Protein AF-A0A1H4I714-F1 (afdb_monomer_lite)

Secondary structure (DSSP, 8-state):
-HHHHHHHHHHHHHHHHHHHHHHHHHHHHHHHHHHHHHHHHHHHTT--HHHHHHHHT--HHHHHHHHTSSPPPTTHHHHHHHHHTTTHHHHHTTGGG--S----S-----------------

Sequence (122 aa):
MNNERVQQQSLQALHDAAALLHAARGLVNMLEDLVDSGIRDTHRVGVSQAVIAEAVSLTPGRVSQVIGAAPALEGWSDRVALIRDWPREALEVQKSHFKGAMTYPPYKRRRVGLPQESEGPA

Foldseek 3Di:
DVVVVVVVVVVVVVVVVVVVVVVVVVVVVVVVLLLLLVLQVCVVVPDDLVVSCVVVVHDSVVSVVSNVDDHHDPPSVVVCVVVVPPPPVVVVVCVVVPPDPPPPPDDDDPDDDDDDDDDDDD

pLDDT: mean 74.12, std 16.33, range [35.38, 92.81]

Radius of gyration: 22.88 Å; chains: 1; bounding box: 47×27×91 Å

Structure (mmCIF, N/CA/C/O backbone):
data_AF-A0A1H4I714-F1
#
_entry.id   AF-A0A1H4I714-F1
#
loop_
_atom_site.group_PDB
_atom_site.id
_atom_site.type_symbol
_atom_site.label_atom_id
_atom_site.label_alt_id
_atom_site.label_comp_id
_atom_site.label_asym_id
_atom_site.label_entity_id
_atom_site.label_seq_id
_atom_site.pdbx_PDB_ins_code
_atom_site.Cartn_x
_atom_site.Cartn_y
_atom_site.Cartn_z
_atom_site.occupancy
_atom_site.B_iso_or_equiv
_atom_site.auth_seq_id
_atom_site.auth_comp_id
_atom_site.auth_asym_id
_atom_site.auth_atom_id
_atom_site.pdbx_PDB_model_num
ATOM 1 N N . MET A 1 1 ? 29.426 2.209 -36.458 1.00 59.84 1 MET A N 1
ATOM 2 C CA . MET A 1 1 ? 28.049 1.665 -36.382 1.00 59.84 1 MET A CA 1
ATOM 3 C C . MET A 1 1 ? 27.753 0.830 -35.124 1.00 59.84 1 MET A C 1
ATOM 5 O O . MET A 1 1 ? 26.597 0.794 -34.735 1.00 59.84 1 MET A O 1
ATOM 9 N N . ASN A 1 2 ? 28.724 0.200 -34.437 1.00 68.62 2 ASN A N 1
ATOM 10 C CA . ASN A 1 2 ? 28.438 -0.526 -33.177 1.00 68.62 2 ASN A CA 1
ATOM 11 C C . ASN A 1 2 ? 28.171 0.384 -31.963 1.00 68.62 2 ASN A C 1
ATOM 13 O O . ASN A 1 2 ? 27.376 0.029 -31.102 1.00 68.62 2 ASN A O 1
ATOM 17 N N . ASN A 1 3 ? 28.801 1.560 -31.905 1.00 78.81 3 ASN A N 1
ATOM 18 C CA . ASN A 1 3 ? 28.706 2.444 -30.740 1.00 78.81 3 ASN A CA 1
ATOM 19 C C . ASN A 1 3 ? 27.302 3.056 -30.569 1.00 78.81 3 ASN A C 1
ATOM 21 O O . ASN A 1 3 ? 26.761 3.062 -29.472 1.00 78.81 3 ASN A O 1
ATOM 25 N N . GLU A 1 4 ? 26.668 3.479 -31.664 1.00 81.94 4 GLU A N 1
ATOM 26 C CA . GLU A 1 4 ? 25.318 4.066 -31.643 1.00 81.94 4 GLU A CA 1
ATOM 27 C C . GLU A 1 4 ? 24.256 3.059 -31.188 1.00 81.94 4 GLU A C 1
ATOM 29 O O . GLU A 1 4 ? 23.372 3.406 -30.412 1.00 81.94 4 GLU A O 1
ATOM 34 N N . ARG A 1 5 ? 24.372 1.786 -31.597 1.00 82.94 5 ARG A N 1
ATOM 35 C CA . ARG A 1 5 ? 23.460 0.725 -31.141 1.00 82.94 5 ARG A CA 1
ATOM 36 C C . ARG A 1 5 ? 23.605 0.447 -29.647 1.00 82.94 5 ARG A C 1
ATOM 38 O O . ARG A 1 5 ? 22.597 0.325 -28.961 1.00 82.94 5 ARG A O 1
ATOM 45 N N . VAL A 1 6 ? 24.837 0.386 -29.138 1.00 88.44 6 VAL A N 1
ATOM 46 C CA . VAL A 1 6 ? 25.103 0.193 -27.700 1.00 88.44 6 VAL A CA 1
ATOM 47 C C . VAL A 1 6 ? 24.595 1.386 -26.885 1.00 88.44 6 VAL A C 1
ATOM 49 O O . VAL A 1 6 ? 23.987 1.200 -25.829 1.00 88.44 6 VAL A O 1
ATOM 52 N N . GLN A 1 7 ? 24.781 2.609 -27.388 1.00 84.06 7 GLN A N 1
ATOM 53 C CA . GLN A 1 7 ? 24.253 3.823 -26.764 1.00 84.06 7 GLN A CA 1
ATOM 54 C C . GLN A 1 7 ? 22.719 3.819 -26.732 1.00 84.06 7 GLN A C 1
ATOM 56 O O . GLN A 1 7 ? 22.136 4.058 -25.678 1.00 84.06 7 GLN A O 1
ATOM 61 N N . 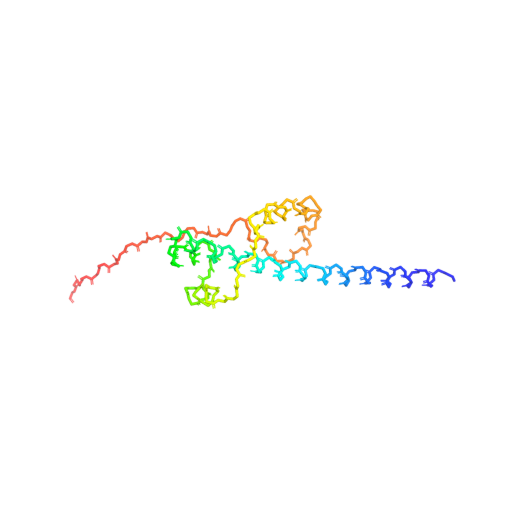GLN A 1 8 ? 22.061 3.477 -27.843 1.00 88.38 8 GLN A N 1
ATOM 62 C CA . GLN A 1 8 ? 20.599 3.379 -27.915 1.00 88.38 8 GLN A CA 1
ATOM 63 C C . GLN A 1 8 ? 20.041 2.299 -26.981 1.00 88.38 8 GLN A C 1
ATOM 65 O O . GLN A 1 8 ? 19.086 2.559 -26.256 1.00 88.38 8 GLN A O 1
ATOM 70 N N . GLN A 1 9 ? 20.660 1.116 -26.940 1.00 86.75 9 GLN A N 1
ATOM 71 C CA . GLN A 1 9 ? 20.270 0.043 -26.018 1.00 86.75 9 GLN A CA 1
ATOM 72 C C . GLN A 1 9 ? 20.411 0.464 -24.553 1.00 86.75 9 GLN A C 1
ATOM 74 O O . GLN A 1 9 ? 19.517 0.207 -23.749 1.00 86.75 9 GLN A O 1
ATOM 79 N N . SER A 1 10 ? 21.505 1.147 -24.208 1.00 83.75 10 SER A N 1
ATOM 80 C CA . SER A 1 10 ? 21.730 1.633 -22.842 1.00 83.75 10 SER A CA 1
ATOM 81 C C . SER A 1 10 ? 20.705 2.696 -22.439 1.00 83.75 10 SER A C 1
ATOM 83 O O . SER A 1 10 ? 20.187 2.663 -21.324 1.00 83.75 10 SER A O 1
ATOM 85 N N . LEU A 1 11 ? 20.373 3.616 -23.351 1.00 83.94 11 LEU A N 1
ATOM 86 C CA . LEU A 1 11 ? 19.343 4.631 -23.122 1.00 83.94 11 LEU A CA 1
ATOM 87 C C . LEU A 1 11 ? 17.952 4.009 -22.966 1.00 83.94 11 LEU A C 1
ATOM 89 O O . LEU A 1 11 ? 17.212 4.414 -22.072 1.00 83.94 11 LEU A O 1
ATOM 93 N N . GLN A 1 12 ? 17.619 3.006 -23.780 1.00 85.12 12 GLN A N 1
ATOM 94 C CA . GLN A 1 12 ? 16.350 2.291 -23.666 1.00 85.12 12 GLN A CA 1
ATOM 95 C C . GLN A 1 12 ? 16.237 1.572 -22.317 1.00 85.12 12 GLN A C 1
ATOM 97 O O . GLN A 1 12 ? 15.246 1.743 -21.616 1.00 85.12 12 GLN A O 1
ATOM 102 N N . ALA A 1 13 ? 17.280 0.848 -21.902 1.00 81.12 13 ALA A N 1
ATOM 103 C CA . ALA A 1 13 ? 17.295 0.170 -20.607 1.00 81.12 13 ALA A CA 1
ATOM 104 C C . ALA A 1 13 ? 17.132 1.152 -19.431 1.00 81.12 13 ALA A C 1
ATOM 106 O O . ALA A 1 13 ? 16.418 0.859 -18.471 1.00 81.12 13 ALA A O 1
ATOM 107 N N . LEU A 1 14 ? 17.758 2.334 -19.507 1.00 82.44 14 LEU A N 1
ATOM 108 C CA . LEU A 1 14 ? 17.596 3.383 -18.499 1.00 82.44 14 LEU A CA 1
ATOM 109 C C . LEU A 1 14 ? 16.167 3.944 -18.475 1.00 82.44 14 LEU A C 1
ATOM 111 O O . LEU A 1 14 ? 15.605 4.134 -17.396 1.00 82.44 14 LEU A O 1
ATOM 115 N N . HIS A 1 15 ? 15.581 4.198 -19.646 1.00 88.94 15 HIS A N 1
ATOM 116 C CA . HIS A 1 15 ? 14.196 4.644 -19.765 1.00 88.94 15 HIS A CA 1
ATOM 117 C C . HIS A 1 15 ? 13.230 3.624 -19.149 1.00 88.94 15 HIS A C 1
ATOM 119 O O . HIS A 1 15 ? 12.378 3.992 -18.340 1.00 88.94 15 HIS A O 1
ATOM 125 N N . ASP A 1 16 ? 13.402 2.342 -19.467 1.00 81.50 16 ASP A N 1
ATOM 126 C CA . ASP A 1 16 ? 12.549 1.267 -18.958 1.00 81.50 16 ASP A CA 1
ATOM 127 C C . ASP A 1 16 ? 12.677 1.128 -17.434 1.00 81.50 16 ASP A C 1
ATOM 129 O O . ASP A 1 16 ? 11.674 0.997 -16.729 1.00 81.50 16 ASP A O 1
ATOM 133 N N . ALA A 1 17 ? 13.896 1.253 -16.897 1.00 75.50 17 ALA A N 1
ATOM 134 C CA . ALA A 1 17 ? 14.127 1.272 -15.455 1.00 75.50 17 ALA A CA 1
ATOM 135 C C . ALA A 1 17 ? 13.455 2.476 -14.768 1.00 75.50 17 ALA A C 1
ATOM 137 O O . ALA A 1 17 ? 12.853 2.324 -13.702 1.00 75.50 17 ALA A O 1
ATOM 138 N N . ALA A 1 18 ? 13.520 3.667 -15.372 1.00 76.06 18 ALA A N 1
ATOM 139 C CA . ALA A 1 18 ? 12.852 4.856 -14.850 1.00 76.06 18 ALA A CA 1
ATOM 140 C C . ALA A 1 18 ? 11.323 4.696 -14.869 1.00 76.06 18 ALA A C 1
ATOM 142 O O . ALA A 1 18 ? 10.663 4.972 -13.865 1.00 76.06 18 ALA A O 1
ATOM 143 N N . ALA A 1 19 ? 10.762 4.194 -15.971 1.00 77.31 19 ALA A N 1
ATOM 144 C CA . ALA A 1 19 ? 9.335 3.914 -16.092 1.00 77.31 19 ALA A CA 1
ATOM 145 C C . ALA A 1 19 ? 8.867 2.914 -15.022 1.00 77.31 19 ALA A C 1
ATOM 147 O O . ALA A 1 19 ? 7.865 3.157 -14.345 1.00 77.31 19 ALA A O 1
ATOM 148 N N . LEU A 1 20 ? 9.636 1.842 -14.797 1.00 80.44 20 LEU A N 1
ATOM 149 C CA . LEU A 1 20 ? 9.355 0.863 -13.749 1.00 80.44 20 LEU A CA 1
ATOM 150 C C . LEU A 1 20 ? 9.397 1.486 -12.348 1.00 80.44 20 LEU A C 1
ATOM 152 O O . LEU A 1 20 ? 8.509 1.225 -11.538 1.00 80.44 20 LEU A O 1
ATOM 156 N N . LEU A 1 21 ? 10.382 2.340 -12.055 1.00 80.69 21 LEU A N 1
ATOM 157 C CA . LEU A 1 21 ? 10.464 3.049 -10.775 1.00 80.69 21 LEU A CA 1
ATOM 158 C C . LEU A 1 21 ? 9.242 3.948 -10.542 1.00 80.69 21 LEU A C 1
ATOM 160 O O . LEU A 1 21 ? 8.704 3.989 -9.434 1.00 80.69 21 LEU A O 1
ATOM 164 N N . HIS A 1 22 ? 8.799 4.672 -11.569 1.00 77.50 22 HIS A N 1
ATOM 165 C CA . HIS A 1 22 ? 7.606 5.511 -11.478 1.00 77.50 22 HIS A CA 1
ATOM 166 C C . HIS A 1 22 ? 6.342 4.681 -11.251 1.00 77.50 22 HIS A C 1
ATOM 168 O O . HIS A 1 22 ? 5.553 5.016 -10.367 1.00 77.50 22 HIS A O 1
ATOM 174 N N . ALA A 1 23 ? 6.187 3.571 -11.973 1.00 78.56 23 ALA A N 1
ATOM 175 C CA . ALA A 1 23 ? 5.080 2.644 -11.770 1.00 78.56 23 ALA A CA 1
ATOM 176 C C . ALA A 1 23 ? 5.092 2.042 -10.354 1.00 78.56 23 ALA A C 1
ATOM 178 O O . ALA A 1 23 ? 4.059 2.019 -9.689 1.00 78.56 23 ALA A O 1
ATOM 179 N N . ALA A 1 24 ? 6.261 1.631 -9.851 1.00 81.62 24 ALA A N 1
ATOM 180 C CA . ALA A 1 24 ? 6.413 1.084 -8.504 1.00 81.62 24 ALA A CA 1
ATOM 181 C C . ALA A 1 24 ? 6.040 2.106 -7.421 1.00 81.62 24 ALA A C 1
ATOM 183 O O . ALA A 1 24 ? 5.333 1.769 -6.477 1.00 81.62 24 ALA A O 1
ATOM 184 N N . ARG A 1 25 ? 6.451 3.371 -7.573 1.00 82.69 25 ARG A N 1
ATOM 185 C CA . ARG A 1 25 ? 6.024 4.460 -6.676 1.00 82.69 25 ARG A CA 1
ATOM 186 C C . ARG A 1 25 ? 4.512 4.675 -6.724 1.00 82.69 25 ARG A C 1
ATOM 188 O O . ARG A 1 25 ? 3.894 4.827 -5.678 1.00 82.69 25 ARG A O 1
ATOM 195 N N . GLY A 1 26 ? 3.916 4.637 -7.916 1.00 79.69 26 GLY A N 1
ATOM 196 C CA . GLY A 1 26 ? 2.462 4.698 -8.075 1.00 79.69 26 GLY A CA 1
ATOM 197 C C . GLY A 1 26 ? 1.746 3.554 -7.352 1.00 79.69 26 GLY A C 1
ATOM 198 O O . GLY A 1 26 ? 0.748 3.788 -6.676 1.00 79.69 26 GLY A O 1
ATOM 199 N N . LEU A 1 27 ? 2.285 2.334 -7.433 1.00 82.94 27 LEU A N 1
ATOM 200 C CA . LEU A 1 27 ? 1.756 1.176 -6.712 1.00 82.94 27 LEU A CA 1
ATOM 201 C C . LEU A 1 27 ? 1.880 1.332 -5.191 1.00 82.94 27 LEU A C 1
ATOM 203 O O . LEU A 1 27 ? 0.935 1.002 -4.483 1.00 82.94 27 LEU A O 1
ATOM 207 N N . VAL A 1 28 ? 3.005 1.851 -4.685 1.00 84.06 28 VAL A N 1
ATOM 208 C CA . VAL A 1 28 ? 3.179 2.132 -3.248 1.00 84.06 28 VAL A CA 1
ATOM 209 C C . VAL A 1 28 ? 2.111 3.108 -2.760 1.00 84.06 28 VAL A C 1
ATOM 211 O O . VAL A 1 28 ? 1.406 2.785 -1.810 1.00 84.06 28 VAL A O 1
ATOM 214 N N . ASN A 1 29 ? 1.920 4.233 -3.454 1.00 84.81 29 ASN A N 1
ATOM 215 C CA . ASN A 1 29 ? 0.886 5.208 -3.093 1.00 84.81 29 ASN A CA 1
ATOM 216 C C . ASN A 1 29 ? -0.516 4.569 -3.103 1.00 84.81 29 ASN A C 1
ATOM 218 O O . ASN A 1 29 ? -1.304 4.764 -2.186 1.00 84.81 29 ASN A O 1
ATOM 222 N N . MET A 1 30 ? -0.813 3.740 -4.109 1.00 84.06 30 MET A N 1
ATOM 223 C CA . MET A 1 30 ? -2.092 3.029 -4.188 1.00 84.06 30 MET A CA 1
ATOM 224 C C . MET A 1 30 ? -2.287 2.040 -3.028 1.00 84.06 30 MET A C 1
ATOM 226 O O . MET A 1 30 ? -3.398 1.900 -2.520 1.00 84.06 30 MET A O 1
ATOM 230 N N . LEU A 1 31 ? -1.231 1.342 -2.604 1.00 85.25 31 LEU A N 1
ATOM 231 C CA . LEU A 1 31 ? -1.277 0.449 -1.446 1.00 85.25 31 LEU A CA 1
ATOM 232 C C . LEU A 1 31 ? -1.510 1.223 -0.143 1.00 85.25 31 LEU A C 1
ATOM 234 O O . LEU A 1 31 ? -2.282 0.759 0.694 1.00 85.25 31 LEU A O 1
ATOM 238 N N . GLU A 1 32 ? -0.896 2.396 0.017 1.00 88.00 32 GLU A N 1
ATOM 239 C CA . GLU A 1 32 ? -1.157 3.292 1.151 1.00 88.00 32 GLU A CA 1
ATOM 240 C C . GLU A 1 32 ? -2.632 3.722 1.185 1.00 88.00 32 GLU A C 1
ATOM 242 O O . GLU A 1 32 ? -3.290 3.578 2.217 1.00 88.00 32 GLU A O 1
ATOM 247 N N . ASP A 1 33 ? -3.194 4.127 0.042 1.00 86.94 33 ASP A N 1
ATOM 248 C CA . ASP A 1 33 ? -4.611 4.494 -0.077 1.00 86.94 33 ASP A CA 1
ATOM 249 C C . ASP A 1 33 ? -5.561 3.320 0.231 1.00 86.94 33 ASP A C 1
ATOM 251 O O . ASP A 1 33 ? -6.634 3.504 0.828 1.00 86.94 33 ASP A O 1
ATOM 255 N N . LEU A 1 34 ? -5.184 2.097 -0.164 1.00 87.94 34 LEU A N 1
ATOM 256 C CA . LEU A 1 34 ? -5.935 0.875 0.138 1.00 87.94 34 LEU A CA 1
ATOM 257 C C . LEU A 1 34 ? -5.904 0.545 1.631 1.00 87.94 34 LEU A C 1
ATOM 259 O O . LEU A 1 34 ? -6.949 0.212 2.190 1.00 87.94 34 LEU A O 1
ATOM 263 N N . VAL A 1 35 ? -4.747 0.668 2.287 1.00 89.25 35 VAL A N 1
ATOM 264 C CA . VAL A 1 35 ? -4.624 0.481 3.742 1.00 89.25 35 VAL A CA 1
ATOM 265 C C . VAL A 1 35 ? -5.466 1.515 4.481 1.00 89.25 35 VAL A C 1
ATOM 267 O O . VAL A 1 35 ? -6.255 1.149 5.352 1.00 89.25 35 VAL A O 1
ATOM 270 N N . ASP A 1 36 ? -5.369 2.787 4.096 1.00 91.88 36 ASP A N 1
ATOM 271 C CA . ASP A 1 36 ? -6.157 3.863 4.694 1.00 91.88 36 ASP A CA 1
ATOM 272 C C . ASP A 1 36 ? -7.671 3.617 4.518 1.00 91.88 36 ASP A C 1
ATOM 274 O O . ASP A 1 36 ? -8.470 3.858 5.429 1.00 91.88 36 ASP A O 1
ATOM 278 N N . SER A 1 37 ? -8.082 3.076 3.367 1.00 89.81 37 SER A N 1
ATOM 279 C CA . SER A 1 37 ? -9.479 2.701 3.109 1.00 89.81 37 SER A CA 1
ATOM 280 C C . SER A 1 37 ? -9.926 1.501 3.944 1.00 89.81 37 SER A C 1
ATOM 282 O O . SER A 1 37 ? -10.999 1.550 4.545 1.00 89.81 37 SER A O 1
ATOM 284 N N . GLY A 1 38 ? -9.081 0.477 4.071 1.00 89.69 38 GLY A N 1
ATOM 285 C CA . GLY A 1 38 ? -9.339 -0.678 4.927 1.00 89.69 38 GLY A CA 1
ATOM 286 C C . GLY A 1 38 ? -9.457 -0.307 6.405 1.00 89.69 38 GLY A C 1
ATOM 287 O O . GLY A 1 38 ? -10.347 -0.812 7.088 1.00 89.69 38 GLY A O 1
ATOM 288 N N . ILE A 1 39 ? -8.641 0.635 6.893 1.00 91.75 39 ILE A N 1
ATOM 289 C CA . ILE A 1 39 ? -8.754 1.201 8.248 1.00 91.75 39 ILE A CA 1
ATOM 290 C C . ILE A 1 39 ? -10.138 1.827 8.456 1.00 91.75 39 ILE A C 1
ATOM 292 O O . ILE A 1 39 ? -10.809 1.528 9.447 1.00 91.75 39 ILE A O 1
ATOM 296 N N . ARG A 1 40 ? -10.587 2.671 7.517 1.00 91.62 40 ARG A N 1
ATOM 297 C CA . ARG A 1 40 ? -11.894 3.342 7.593 1.00 91.62 40 ARG A CA 1
ATOM 298 C C . ARG A 1 40 ? -13.052 2.349 7.598 1.00 91.62 40 ARG A C 1
ATOM 300 O O . ARG A 1 40 ? -13.936 2.460 8.446 1.00 91.62 40 ARG A O 1
ATOM 307 N N . ASP A 1 41 ? -13.047 1.377 6.694 1.00 90.56 41 ASP A N 1
ATOM 308 C CA . ASP A 1 41 ? -14.132 0.395 6.597 1.00 90.56 41 ASP A CA 1
ATOM 309 C C . ASP A 1 41 ? -14.164 -0.558 7.793 1.00 90.56 41 ASP A C 1
ATOM 311 O O . ASP A 1 41 ? -15.234 -0.830 8.338 1.00 90.56 41 ASP A O 1
ATOM 315 N N . THR A 1 42 ? -12.998 -0.984 8.279 1.00 89.44 42 THR A N 1
ATOM 316 C CA . THR A 1 42 ? -12.894 -1.817 9.487 1.00 89.44 42 THR A CA 1
ATOM 317 C C . THR A 1 42 ? -13.425 -1.074 10.719 1.00 89.44 42 THR A C 1
ATOM 319 O O . THR A 1 42 ? -14.129 -1.650 11.547 1.00 89.44 42 THR A O 1
ATOM 322 N N . HIS A 1 43 ? -13.167 0.233 10.819 1.00 91.69 43 HIS A N 1
ATOM 323 C CA . HIS A 1 43 ? -13.745 1.064 11.874 1.00 91.69 43 HIS A CA 1
ATOM 324 C C . HIS A 1 43 ? -15.268 1.223 11.727 1.00 91.69 43 HIS A C 1
ATOM 326 O O . HIS A 1 43 ? -15.991 1.151 12.719 1.00 91.69 43 HIS A O 1
ATOM 332 N N . ARG A 1 44 ? -15.782 1.398 10.499 1.00 89.88 44 ARG A N 1
ATOM 333 C CA . ARG A 1 44 ? -17.230 1.524 10.228 1.00 89.88 44 ARG A CA 1
ATOM 334 C C . ARG A 1 44 ? -18.032 0.303 10.672 1.00 89.88 44 ARG A C 1
ATOM 336 O O . ARG A 1 44 ? -19.165 0.467 11.110 1.00 89.88 44 ARG A O 1
ATOM 343 N N . VAL A 1 45 ? -17.452 -0.896 10.603 1.00 91.19 45 VAL A N 1
ATOM 344 C CA . VAL A 1 45 ? -18.093 -2.131 11.092 1.00 91.19 45 VAL A CA 1
ATOM 345 C C . VAL A 1 45 ? -17.933 -2.350 12.606 1.00 91.19 45 VAL A C 1
ATOM 347 O O . VAL A 1 45 ? -18.325 -3.394 13.119 1.00 91.19 45 VAL A O 1
ATOM 350 N N . GLY A 1 46 ? -17.393 -1.367 13.338 1.00 89.94 46 GLY A N 1
ATOM 351 C CA . GLY A 1 46 ? -17.369 -1.340 14.803 1.00 89.94 46 GLY A CA 1
ATOM 352 C C . GLY A 1 46 ? -16.077 -1.836 15.456 1.00 89.94 46 GLY A C 1
ATOM 353 O O . GLY A 1 46 ? -16.036 -1.979 16.678 1.00 89.94 46 GLY A O 1
ATOM 354 N N . VAL A 1 47 ? -15.011 -2.093 14.690 1.00 92.81 47 VAL A N 1
ATOM 355 C CA . VAL A 1 47 ? -13.712 -2.465 15.274 1.00 92.81 47 VAL A CA 1
ATOM 356 C C . VAL A 1 47 ? -13.048 -1.234 15.894 1.00 92.81 47 VAL A C 1
ATOM 358 O O . VAL A 1 47 ? -12.989 -0.161 15.292 1.00 92.81 47 VAL A O 1
ATOM 361 N N . SER A 1 48 ? -12.521 -1.385 17.110 1.00 92.31 48 SER A N 1
ATOM 362 C CA . SER A 1 48 ? -11.899 -0.276 17.832 1.00 92.31 48 SER A CA 1
ATOM 363 C C . SER A 1 48 ? -10.592 0.185 17.176 1.00 92.31 48 SER A C 1
ATOM 365 O O . SER A 1 48 ? -9.817 -0.611 16.640 1.00 92.31 48 SER A O 1
ATOM 367 N N . GLN A 1 49 ? -10.298 1.486 17.275 1.00 91.88 49 GLN A N 1
ATOM 368 C CA . GLN A 1 49 ? -9.076 2.072 16.707 1.00 91.88 49 GLN A CA 1
ATOM 369 C C . GLN A 1 49 ? -7.796 1.439 17.264 1.00 91.88 49 GLN A C 1
ATOM 371 O O . GLN A 1 49 ? -6.812 1.328 16.542 1.00 91.88 49 GLN A O 1
ATOM 376 N N . ALA A 1 50 ? -7.810 1.004 18.528 1.00 89.19 50 ALA A N 1
ATOM 377 C CA . ALA A 1 50 ? -6.676 0.331 19.156 1.00 89.19 50 ALA A CA 1
ATOM 378 C C . ALA A 1 50 ? -6.368 -1.016 18.481 1.00 89.19 50 ALA A C 1
ATOM 380 O O . ALA A 1 50 ? -5.214 -1.287 18.162 1.00 89.19 50 ALA A O 1
ATOM 381 N N . VAL A 1 51 ? -7.405 -1.815 18.203 1.00 91.69 51 VAL A N 1
ATOM 382 C CA . VAL A 1 51 ? -7.267 -3.105 17.506 1.00 91.69 51 VAL A CA 1
ATOM 383 C C . VAL A 1 51 ? -6.799 -2.892 16.066 1.00 91.69 51 VAL A C 1
ATOM 385 O O . VAL A 1 51 ? -5.922 -3.608 15.588 1.00 91.69 51 VAL A O 1
ATOM 388 N N . ILE A 1 52 ? -7.329 -1.874 15.382 1.00 90.00 52 ILE A N 1
ATOM 389 C CA . ILE A 1 52 ? -6.893 -1.530 14.023 1.00 90.00 52 ILE A CA 1
ATOM 390 C C . ILE A 1 52 ? -5.421 -1.099 14.020 1.00 90.00 52 ILE A C 1
ATOM 392 O O . ILE A 1 52 ? -4.644 -1.616 13.224 1.00 90.00 52 ILE A O 1
ATOM 396 N N . ALA A 1 53 ? -5.023 -0.200 14.926 1.00 88.38 53 ALA A N 1
ATOM 397 C CA . ALA A 1 53 ? -3.650 0.294 15.049 1.00 88.38 53 ALA A CA 1
ATOM 398 C C . ALA A 1 53 ? -2.637 -0.839 15.256 1.00 88.38 53 ALA A C 1
ATOM 400 O O . ALA A 1 53 ? -1.588 -0.847 14.611 1.00 88.38 53 ALA A O 1
ATOM 401 N N . GLU A 1 54 ? -2.976 -1.819 16.097 1.00 89.44 54 GLU A N 1
ATOM 402 C CA . GLU A 1 54 ? -2.166 -3.022 16.286 1.00 89.44 54 GLU A CA 1
ATOM 403 C C . GLU A 1 54 ? -2.057 -3.840 14.989 1.00 89.44 54 GLU A C 1
ATOM 405 O O . GLU A 1 54 ? -0.948 -4.169 14.562 1.00 89.44 54 GLU A O 1
ATOM 410 N N . ALA A 1 55 ? -3.185 -4.102 14.317 1.00 88.06 55 ALA A N 1
ATOM 411 C CA . ALA A 1 55 ? -3.237 -4.925 13.109 1.00 88.06 55 ALA A CA 1
ATOM 412 C C . ALA A 1 55 ? -2.421 -4.351 11.937 1.00 88.06 55 ALA A C 1
ATOM 414 O O . ALA A 1 55 ? -1.772 -5.107 11.215 1.00 88.06 55 ALA A O 1
ATOM 415 N N . VAL A 1 56 ? -2.425 -3.025 11.757 1.00 88.50 56 VAL A N 1
ATOM 416 C CA . VAL A 1 56 ? -1.667 -2.354 10.683 1.00 88.50 56 VAL A CA 1
ATOM 417 C C . VAL A 1 56 ? -0.315 -1.797 11.143 1.00 88.50 56 VAL A C 1
ATOM 419 O O . VAL A 1 56 ? 0.398 -1.188 10.351 1.00 88.50 56 VAL A O 1
ATOM 422 N N . SER A 1 57 ? 0.058 -1.999 12.414 1.00 90.44 57 SER A N 1
ATOM 423 C CA . SER A 1 57 ? 1.293 -1.463 13.014 1.00 90.44 57 SER A CA 1
ATOM 424 C C . SER A 1 57 ? 1.471 0.051 12.855 1.00 90.44 57 SER A C 1
ATOM 426 O O . SER A 1 57 ? 2.579 0.542 12.636 1.00 90.44 57 SER A O 1
ATOM 428 N N . LEU A 1 58 ? 0.379 0.800 12.999 1.00 88.38 58 LEU A N 1
ATOM 429 C CA . LEU A 1 58 ? 0.388 2.261 13.008 1.00 88.38 58 LEU A CA 1
ATOM 430 C C . LEU A 1 58 ? 0.150 2.788 14.423 1.00 88.38 58 LEU A C 1
ATOM 432 O O . LEU A 1 58 ? -0.356 2.092 15.300 1.00 88.38 58 LEU A O 1
ATOM 436 N N . THR A 1 59 ? 0.506 4.048 14.661 1.00 90.06 59 THR A N 1
ATOM 437 C CA . THR A 1 59 ? 0.176 4.696 15.933 1.00 90.06 59 THR A CA 1
ATOM 438 C C . THR A 1 59 ? -1.330 4.981 16.012 1.00 90.06 59 THR A C 1
ATOM 440 O O . THR A 1 59 ? -1.952 5.270 14.984 1.00 90.06 59 THR A O 1
ATOM 443 N N . PRO A 1 60 ? -1.932 4.998 17.217 1.00 85.25 60 PRO A N 1
ATOM 444 C CA . PRO A 1 60 ? -3.336 5.382 17.378 1.00 85.25 60 PRO A CA 1
ATOM 445 C C . PRO A 1 60 ? -3.653 6.766 16.791 1.00 85.25 60 PRO A C 1
ATOM 447 O O . PRO A 1 60 ? -4.706 6.962 16.191 1.00 85.25 60 PRO A O 1
ATOM 450 N N . GLY A 1 61 ? -2.712 7.715 16.893 1.00 89.00 61 GLY A N 1
ATOM 451 C CA . GLY A 1 61 ? -2.847 9.045 16.294 1.00 89.00 61 GLY A CA 1
ATOM 452 C C . GLY A 1 61 ? -2.952 9.003 14.767 1.00 89.00 61 GLY A C 1
ATOM 453 O O . GLY A 1 61 ? -3.811 9.676 14.201 1.00 89.00 61 GLY A O 1
ATOM 454 N N . ARG A 1 62 ? -2.144 8.166 14.100 1.00 88.62 62 ARG A N 1
ATOM 455 C CA . ARG A 1 62 ? -2.228 7.979 12.645 1.00 88.62 62 ARG A CA 1
ATOM 456 C C . ARG A 1 62 ? -3.558 7.340 12.240 1.00 88.62 62 ARG A C 1
ATOM 458 O O . ARG A 1 62 ? -4.180 7.812 11.298 1.00 88.62 62 ARG A O 1
ATOM 465 N N . VAL A 1 63 ? -4.026 6.324 12.966 1.00 88.56 63 VAL A N 1
ATOM 466 C CA . VAL A 1 63 ? -5.333 5.691 12.701 1.00 88.56 63 VAL A CA 1
ATOM 467 C C . VAL A 1 63 ? -6.485 6.687 12.859 1.00 88.56 63 VAL A C 1
ATOM 469 O O . VAL A 1 63 ? -7.350 6.761 11.990 1.00 88.56 63 VAL A O 1
ATOM 472 N N . SER A 1 64 ? -6.466 7.505 13.913 1.00 89.06 64 SER A N 1
ATOM 473 C CA . SER A 1 64 ? -7.471 8.552 14.134 1.00 89.06 64 SER A CA 1
ATOM 474 C C . SER A 1 64 ? -7.510 9.573 12.986 1.00 89.06 64 SER A C 1
ATOM 476 O O . SER A 1 64 ? -8.584 9.888 12.471 1.00 89.06 64 SER A O 1
ATOM 478 N N . GLN A 1 65 ? -6.343 10.016 12.500 1.00 89.62 65 GLN A N 1
ATOM 479 C CA . GLN A 1 65 ? -6.247 10.894 11.325 1.00 89.62 65 GLN A CA 1
ATOM 480 C C . GLN A 1 65 ? -6.845 10.257 10.065 1.00 89.62 65 GLN A C 1
ATOM 482 O O . GLN A 1 65 ? -7.567 10.920 9.326 1.00 89.62 65 GLN A O 1
ATOM 487 N N . VAL A 1 66 ? -6.564 8.974 9.825 1.00 89.31 66 VAL A N 1
ATOM 488 C CA . VAL A 1 66 ? -7.059 8.232 8.653 1.00 89.31 66 VAL A CA 1
ATOM 489 C C . VAL A 1 66 ? -8.580 8.074 8.679 1.00 89.31 66 VAL A C 1
ATOM 491 O O . VAL A 1 66 ? -9.227 8.183 7.635 1.00 89.31 66 VAL A O 1
ATOM 494 N N . ILE A 1 67 ? -9.158 7.849 9.863 1.00 88.31 67 ILE A N 1
ATOM 495 C CA . ILE A 1 67 ? -10.611 7.740 10.055 1.00 88.31 67 ILE A CA 1
ATOM 496 C C . ILE A 1 67 ? -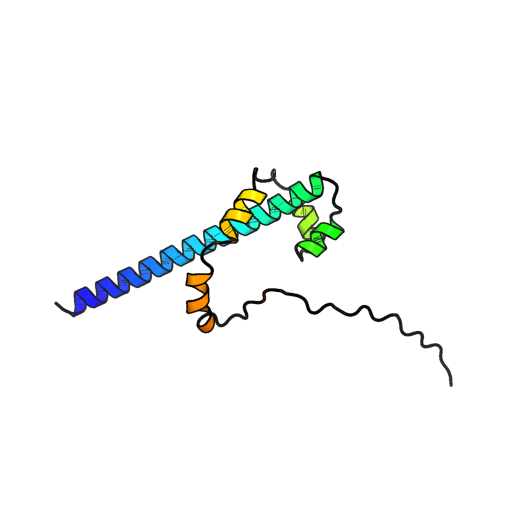11.310 9.081 9.806 1.00 88.31 67 ILE A C 1
ATOM 498 O O . ILE A 1 67 ? -12.409 9.095 9.257 1.00 88.31 67 ILE A O 1
ATOM 502 N N . GLY A 1 68 ? -10.671 10.198 10.168 1.00 81.62 68 GLY A N 1
ATOM 503 C CA . GLY A 1 68 ? -11.186 11.550 9.930 1.00 81.62 68 GLY A CA 1
ATOM 504 C C . GLY A 1 68 ? -11.008 12.080 8.501 1.00 81.62 68 GLY A C 1
ATOM 505 O O . GLY A 1 68 ? -11.411 13.209 8.229 1.00 81.62 68 GLY A O 1
ATOM 506 N N . ALA A 1 69 ? -10.383 11.312 7.603 1.00 79.75 69 ALA A N 1
ATOM 507 C CA . ALA A 1 69 ? -10.073 11.732 6.238 1.00 79.75 69 ALA A CA 1
ATOM 508 C C . ALA A 1 69 ? -11.221 11.455 5.238 1.00 79.75 69 ALA A C 1
ATOM 510 O O . ALA A 1 69 ? -12.319 11.037 5.604 1.00 79.75 69 ALA A O 1
ATOM 511 N N . ALA A 1 70 ? -10.951 11.718 3.955 1.00 69.00 70 ALA A N 1
ATOM 512 C CA . ALA A 1 70 ? -11.862 11.513 2.825 1.00 69.00 70 ALA A CA 1
ATOM 513 C C . ALA A 1 70 ? -12.433 10.068 2.762 1.00 69.00 70 ALA A C 1
ATOM 515 O O . ALA A 1 70 ? -11.859 9.152 3.363 1.00 69.00 70 ALA A O 1
ATOM 516 N N . PRO A 1 71 ? -13.565 9.833 2.062 1.00 69.06 71 PRO A N 1
ATOM 517 C CA . PRO A 1 71 ? -14.257 8.542 2.089 1.00 69.06 71 PRO A CA 1
ATOM 518 C C . PRO A 1 71 ? -13.389 7.377 1.588 1.00 69.06 71 PRO A C 1
ATOM 520 O O . PRO A 1 71 ? -12.527 7.540 0.727 1.00 69.06 71 PRO A O 1
ATOM 523 N N . ALA A 1 72 ? -13.628 6.188 2.152 1.00 72.88 72 ALA A N 1
ATOM 524 C CA . ALA A 1 72 ? -12.944 4.954 1.772 1.00 72.88 72 ALA A CA 1
ATOM 525 C C . ALA A 1 72 ? -13.175 4.593 0.296 1.00 72.88 72 ALA A C 1
ATOM 527 O O . ALA A 1 72 ? -14.254 4.832 -0.246 1.00 72.88 72 ALA A O 1
ATOM 528 N N . LEU A 1 73 ? -12.159 3.992 -0.326 1.00 76.50 73 LEU A N 1
ATOM 529 C CA . LEU A 1 73 ? -12.259 3.430 -1.667 1.00 76.50 73 LEU A CA 1
ATOM 530 C C . LEU A 1 73 ? -13.185 2.206 -1.661 1.00 76.50 73 LEU A C 1
ATOM 532 O O . LEU A 1 73 ? -12.951 1.250 -0.922 1.00 76.50 73 LEU A O 1
ATOM 536 N N . GLU A 1 74 ? -14.202 2.209 -2.523 1.00 76.69 74 GLU A N 1
ATOM 537 C CA . GLU A 1 74 ? -15.067 1.044 -2.718 1.00 76.69 74 GLU A CA 1
ATOM 538 C C . GLU A 1 74 ? -14.284 -0.156 -3.279 1.00 76.69 74 GLU A C 1
ATOM 540 O O . GLU A 1 74 ? -13.413 -0.019 -4.149 1.00 76.69 74 GLU A O 1
ATOM 545 N N . GLY A 1 75 ? -14.608 -1.353 -2.778 1.00 74.06 75 GLY A N 1
ATOM 546 C CA . GLY A 1 75 ? -14.009 -2.610 -3.237 1.00 74.06 75 GLY A CA 1
ATOM 547 C C . GLY A 1 75 ? -12.521 -2.758 -2.902 1.00 74.06 75 GLY A C 1
ATOM 548 O O . GLY A 1 75 ? -11.795 -3.450 -3.617 1.00 74.06 75 GLY A O 1
ATOM 549 N N . TRP A 1 76 ? -12.027 -2.098 -1.847 1.00 81.25 76 TRP A N 1
ATOM 550 C CA . TRP A 1 76 ? -10.610 -2.166 -1.468 1.00 81.25 76 TRP A CA 1
ATOM 551 C C . TRP A 1 76 ? -10.143 -3.604 -1.183 1.00 81.25 76 TRP A C 1
ATOM 553 O O . TRP A 1 76 ? -9.022 -3.957 -1.541 1.00 81.25 76 TRP A O 1
ATOM 563 N N . SER A 1 77 ? -10.999 -4.451 -0.602 1.00 75.69 77 SER A N 1
ATOM 564 C CA . SER A 1 77 ? -10.686 -5.854 -0.304 1.00 75.69 77 SER A CA 1
ATOM 565 C C . SER A 1 77 ? -10.382 -6.659 -1.567 1.00 75.69 77 SER A C 1
ATOM 567 O O . SER A 1 77 ? -9.407 -7.409 -1.602 1.00 75.69 77 SER A O 1
ATOM 569 N N . ASP A 1 78 ? -11.170 -6.451 -2.624 1.00 81.12 78 ASP A N 1
ATOM 570 C CA . ASP A 1 78 ? -11.009 -7.142 -3.906 1.00 81.12 78 ASP A CA 1
ATOM 571 C C . ASP A 1 78 ? -9.738 -6.663 -4.612 1.00 81.12 78 ASP A C 1
ATOM 573 O O . ASP A 1 78 ? -8.969 -7.458 -5.150 1.00 81.12 78 ASP A O 1
ATOM 577 N N . ARG A 1 79 ? -9.454 -5.358 -4.534 1.00 76.31 79 ARG A N 1
ATOM 578 C CA . ARG A 1 79 ? -8.212 -4.768 -5.056 1.00 76.31 79 ARG A CA 1
ATOM 579 C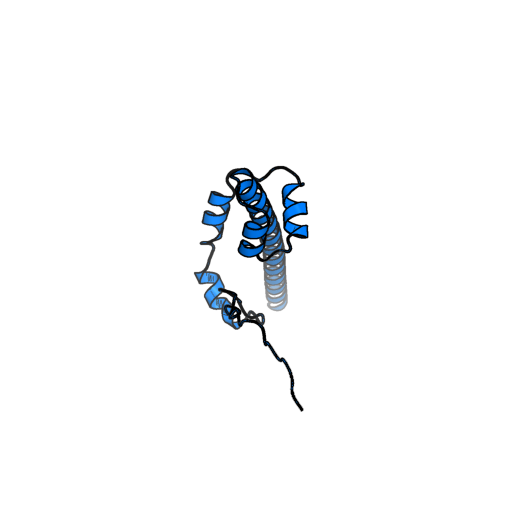 C . ARG A 1 79 ? -6.977 -5.312 -4.339 1.00 76.31 79 ARG A C 1
ATOM 581 O O . ARG A 1 79 ? -5.991 -5.635 -4.996 1.00 76.31 79 ARG A O 1
ATOM 588 N N . VAL A 1 80 ? -7.027 -5.459 -3.013 1.00 78.94 80 VAL A N 1
ATOM 589 C CA . VAL A 1 80 ? -5.939 -6.075 -2.236 1.00 78.94 80 VAL A CA 1
ATOM 590 C C . VAL A 1 80 ? -5.731 -7.530 -2.649 1.00 78.94 80 VAL A C 1
ATOM 592 O O . VAL A 1 80 ? -4.584 -7.943 -2.822 1.00 78.94 80 VAL A O 1
ATOM 595 N N . ALA A 1 81 ? -6.807 -8.295 -2.854 1.00 76.00 81 ALA A N 1
ATOM 596 C CA . ALA A 1 81 ? -6.711 -9.675 -3.324 1.00 76.00 81 ALA A CA 1
ATOM 597 C C . ALA A 1 81 ? -6.016 -9.764 -4.695 1.00 76.00 81 ALA A C 1
ATOM 599 O O . ALA A 1 81 ? -5.099 -10.563 -4.857 1.00 76.00 81 ALA A O 1
ATOM 600 N N . LEU A 1 82 ? -6.371 -8.887 -5.640 1.00 72.62 82 LEU A N 1
ATOM 601 C CA . LEU A 1 82 ? -5.747 -8.836 -6.968 1.00 72.62 82 LEU A CA 1
ATOM 602 C C . LEU A 1 82 ? -4.255 -8.464 -6.929 1.00 72.62 82 LEU A C 1
ATOM 604 O O . LEU A 1 82 ? -3.473 -8.977 -7.726 1.00 72.62 82 LEU A O 1
ATOM 608 N N . ILE A 1 83 ? -3.846 -7.575 -6.018 1.00 73.44 83 ILE A N 1
ATOM 609 C CA . ILE A 1 83 ? -2.444 -7.136 -5.911 1.00 73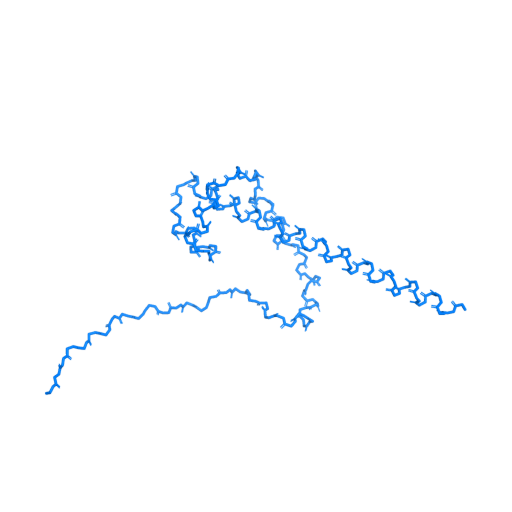.44 83 ILE A CA 1
ATOM 610 C C . ILE A 1 83 ? -1.581 -8.171 -5.179 1.00 73.44 83 ILE A C 1
ATOM 612 O O . ILE A 1 83 ? -0.409 -8.338 -5.517 1.00 73.44 83 ILE A O 1
ATOM 616 N N . ARG A 1 84 ? -2.136 -8.879 -4.186 1.00 71.12 84 ARG A N 1
ATOM 617 C CA . ARG A 1 84 ? -1.396 -9.842 -3.351 1.00 71.12 84 ARG A CA 1
ATOM 618 C C . ARG A 1 84 ? -0.689 -10.930 -4.165 1.00 71.12 84 ARG A C 1
ATOM 620 O O . ARG A 1 84 ? 0.378 -11.389 -3.756 1.00 71.12 84 ARG A O 1
ATOM 627 N N . ASP A 1 85 ? -1.269 -11.318 -5.294 1.00 66.50 85 ASP A N 1
ATOM 628 C CA . ASP A 1 85 ? -0.762 -12.404 -6.135 1.00 66.50 85 ASP A CA 1
ATOM 629 C C . ASP A 1 85 ? 0.167 -11.908 -7.269 1.00 66.50 85 ASP A C 1
ATOM 631 O O . ASP A 1 85 ? 0.699 -12.701 -8.047 1.00 66.50 85 ASP A O 1
ATOM 635 N N . TRP A 1 86 ? 0.444 -10.600 -7.331 1.00 66.12 86 TRP A N 1
ATOM 636 C CA . TRP A 1 86 ? 1.294 -9.957 -8.341 1.00 66.12 86 TRP A CA 1
ATOM 637 C C . TRP A 1 86 ? 2.798 -9.997 -7.966 1.00 66.12 86 TRP A C 1
ATOM 639 O O . TRP A 1 86 ? 3.171 -9.843 -6.805 1.00 66.12 86 TRP A O 1
ATOM 649 N N . PRO A 1 87 ? 3.710 -10.095 -8.949 1.00 67.62 87 PRO A N 1
ATOM 650 C CA . PRO A 1 87 ? 4.150 -11.342 -9.560 1.00 67.62 87 PRO A CA 1
ATOM 651 C C . PRO A 1 87 ? 5.239 -11.994 -8.676 1.00 67.62 87 PRO A C 1
ATOM 653 O O . PRO A 1 87 ? 6.436 -11.729 -8.846 1.00 67.62 87 PRO A O 1
ATOM 656 N N . ARG A 1 88 ? 4.845 -12.823 -7.702 1.00 63.22 88 ARG A N 1
ATOM 657 C CA . ARG A 1 88 ? 5.781 -13.446 -6.741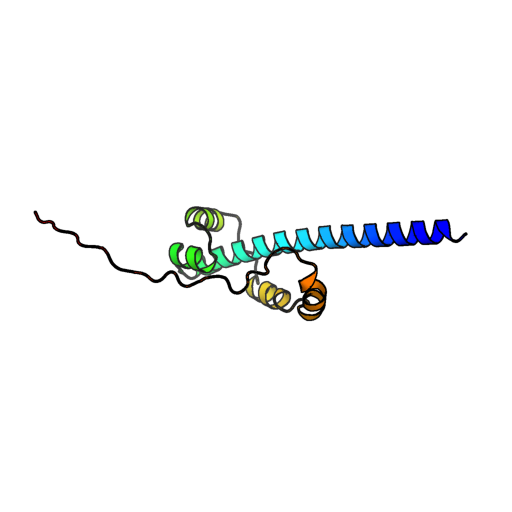 1.00 63.22 88 ARG A CA 1
ATOM 658 C C . ARG A 1 88 ? 7.001 -14.069 -7.432 1.00 63.22 88 ARG A C 1
ATOM 660 O O . ARG A 1 88 ? 8.129 -13.882 -6.989 1.00 63.22 88 ARG A O 1
ATOM 667 N N . GLU A 1 89 ? 6.771 -14.774 -8.532 1.00 67.69 89 GLU A N 1
ATOM 668 C CA . GLU A 1 89 ? 7.789 -15.521 -9.279 1.00 67.69 89 GLU A CA 1
ATOM 669 C C . GLU A 1 89 ? 8.858 -14.615 -9.905 1.00 67.69 89 GLU A C 1
ATOM 671 O O . GLU A 1 89 ? 10.047 -14.916 -9.823 1.00 67.69 89 GLU A O 1
ATOM 676 N N . ALA A 1 90 ? 8.459 -13.471 -10.469 1.00 64.25 90 ALA A N 1
ATOM 677 C CA . ALA A 1 90 ? 9.393 -12.525 -11.081 1.00 64.25 90 ALA A CA 1
ATOM 678 C C . ALA A 1 90 ? 10.258 -11.802 -10.033 1.00 64.25 90 ALA A C 1
ATOM 680 O O . ALA A 1 90 ? 11.413 -11.466 -10.301 1.00 64.25 90 ALA A O 1
ATOM 681 N N . LEU A 1 91 ? 9.715 -11.584 -8.830 1.00 63.31 91 LEU A N 1
ATOM 682 C CA . LEU A 1 91 ? 10.427 -10.932 -7.728 1.00 63.31 91 LEU A CA 1
ATOM 683 C C . LEU A 1 91 ? 11.377 -11.882 -6.988 1.00 63.31 91 LEU A C 1
ATOM 685 O O . LEU A 1 91 ? 12.443 -11.446 -6.556 1.00 63.31 91 LEU A O 1
ATOM 689 N N . GLU A 1 92 ? 11.043 -13.171 -6.873 1.00 68.25 92 GLU A N 1
ATOM 690 C CA . GLU A 1 92 ? 11.904 -14.157 -6.198 1.00 68.25 92 GLU A CA 1
ATOM 691 C C . GLU A 1 92 ? 13.278 -14.290 -6.877 1.00 68.25 92 GLU A C 1
ATOM 693 O O . GLU A 1 92 ? 14.292 -14.379 -6.186 1.00 68.25 92 GLU A O 1
ATOM 698 N N . VAL A 1 93 ? 13.353 -14.192 -8.210 1.00 69.94 93 VAL A N 1
ATOM 699 C CA . VAL A 1 93 ? 14.635 -14.217 -8.950 1.00 69.94 93 VAL A CA 1
ATOM 700 C C . VAL A 1 93 ? 15.520 -13.010 -8.611 1.00 69.94 93 VAL A C 1
ATOM 702 O O . VAL A 1 93 ? 16.744 -13.108 -8.627 1.00 69.94 93 VAL A O 1
ATOM 705 N N . GLN A 1 94 ? 14.914 -11.873 -8.265 1.00 66.50 94 GLN A N 1
ATOM 706 C CA . GLN A 1 94 ? 15.621 -10.624 -7.965 1.00 66.50 94 GLN A CA 1
ATOM 707 C C . GLN A 1 94 ? 15.923 -10.444 -6.471 1.00 66.50 94 GLN A C 1
ATOM 709 O O . GLN A 1 94 ? 16.595 -9.489 -6.080 1.00 66.50 94 GLN A O 1
ATOM 714 N N . LYS A 1 95 ? 15.470 -11.368 -5.617 1.00 65.19 95 LYS A N 1
ATOM 715 C CA . LYS A 1 95 ? 15.542 -11.274 -4.152 1.00 65.19 95 LYS A CA 1
ATOM 716 C C . LYS A 1 95 ? 16.955 -11.065 -3.606 1.00 65.19 95 LYS A C 1
ATOM 718 O O . LYS A 1 95 ? 17.129 -10.318 -2.650 1.00 65.19 95 LYS A O 1
ATOM 723 N N . SER A 1 96 ? 17.964 -11.672 -4.230 1.00 63.66 96 SER A N 1
ATOM 724 C CA . SER A 1 96 ? 19.382 -11.515 -3.866 1.00 63.66 96 SER A CA 1
ATOM 725 C C . SER A 1 96 ? 19.947 -10.120 -4.166 1.00 63.66 96 SER A C 1
ATOM 727 O O . SER A 1 96 ? 20.948 -9.724 -3.569 1.00 63.66 96 SER A O 1
ATOM 729 N N . HIS A 1 97 ? 19.320 -9.368 -5.075 1.00 60.47 97 HIS A N 1
ATOM 730 C CA . HIS A 1 97 ? 19.751 -8.031 -5.483 1.00 60.47 97 HIS A CA 1
ATOM 731 C C . HIS A 1 97 ? 19.167 -6.921 -4.598 1.00 60.47 97 HIS A C 1
ATOM 733 O O . HIS A 1 97 ? 19.714 -5.816 -4.550 1.00 60.47 97 HIS A O 1
ATOM 739 N N . PHE A 1 98 ? 18.105 -7.205 -3.840 1.00 56.97 98 PHE A N 1
ATOM 740 C CA . PHE A 1 98 ? 17.579 -6.281 -2.841 1.00 56.97 98 PHE A CA 1
ATOM 741 C C . PHE A 1 98 ? 18.440 -6.344 -1.573 1.00 56.97 98 PHE A C 1
ATOM 743 O O . PHE A 1 98 ? 18.370 -7.286 -0.792 1.00 56.97 98 PHE A O 1
ATOM 750 N N . LYS A 1 99 ? 19.254 -5.308 -1.330 1.00 53.62 99 LYS A N 1
ATOM 751 C CA . LYS A 1 99 ? 20.075 -5.186 -0.104 1.00 53.62 99 LYS A CA 1
ATOM 752 C C . LYS A 1 99 ? 19.273 -4.825 1.159 1.00 53.62 99 LYS A C 1
ATOM 754 O O . LYS A 1 99 ? 19.861 -4.641 2.222 1.00 53.62 99 LYS A O 1
ATOM 759 N N . GLY A 1 100 ? 17.950 -4.708 1.055 1.00 50.59 100 GLY A N 1
ATOM 760 C CA . GLY A 1 100 ? 17.050 -4.547 2.194 1.00 50.59 100 GLY A CA 1
ATOM 761 C C . GLY A 1 100 ? 16.509 -5.905 2.622 1.00 50.59 100 GLY A C 1
ATOM 762 O O . GLY A 1 100 ? 16.061 -6.679 1.779 1.00 50.59 100 GLY A O 1
ATOM 763 N N . ALA A 1 101 ? 16.535 -6.205 3.920 1.00 44.94 101 ALA A N 1
ATOM 764 C CA . ALA A 1 101 ? 15.873 -7.396 4.433 1.00 44.94 101 ALA A CA 1
ATOM 765 C C . ALA A 1 101 ? 14.382 -7.329 4.063 1.00 44.94 101 ALA A C 1
ATOM 767 O O . ALA A 1 101 ? 13.667 -6.453 4.545 1.00 44.94 101 ALA A O 1
ATOM 768 N N . MET A 1 102 ? 13.912 -8.247 3.214 1.00 45.88 102 MET A N 1
ATOM 769 C CA . MET A 1 102 ? 12.484 -8.532 3.073 1.00 45.88 102 MET A CA 1
ATOM 770 C C . MET A 1 102 ? 11.973 -9.027 4.431 1.00 45.88 102 MET A C 1
ATOM 772 O O . MET A 1 102 ? 12.001 -10.218 4.735 1.00 45.88 102 MET A O 1
ATOM 776 N N . THR A 1 103 ? 11.536 -8.111 5.288 1.00 47.84 103 THR A N 1
ATOM 777 C CA . THR A 1 103 ? 10.831 -8.440 6.524 1.00 47.84 103 THR A CA 1
ATOM 778 C C . THR A 1 103 ? 9.388 -8.794 6.191 1.00 47.84 103 THR A C 1
ATOM 780 O O . THR A 1 103 ? 8.499 -7.956 6.309 1.00 47.84 103 THR A O 1
ATOM 783 N N . TYR A 1 104 ? 9.146 -10.046 5.786 1.00 35.38 104 TYR A N 1
ATOM 784 C CA . TYR A 1 104 ? 7.832 -10.658 5.981 1.00 35.38 104 TYR A CA 1
ATOM 785 C C . TYR A 1 104 ? 7.923 -12.168 6.289 1.00 35.38 104 TYR A C 1
ATOM 787 O O . TYR A 1 104 ? 8.612 -12.880 5.555 1.00 35.38 104 TYR A O 1
ATOM 795 N N . PRO A 1 105 ? 7.229 -12.670 7.338 1.00 46.12 105 PRO A N 1
ATOM 796 C CA . PRO A 1 105 ? 6.360 -11.927 8.256 1.00 46.12 105 PRO A CA 1
ATOM 797 C C . PRO A 1 105 ? 7.161 -11.188 9.350 1.00 46.12 105 PRO A C 1
ATOM 799 O O . PRO A 1 105 ? 8.162 -11.720 9.837 1.00 46.12 105 PRO A O 1
ATOM 802 N N . PRO A 1 106 ? 6.760 -9.963 9.743 1.00 49.22 106 PRO A N 1
ATOM 803 C CA . PRO A 1 106 ? 7.370 -9.245 10.853 1.00 49.22 106 PRO A CA 1
ATOM 804 C C . PRO A 1 106 ? 6.863 -9.812 12.193 1.00 49.22 106 PRO A C 1
ATOM 806 O O . PRO A 1 106 ? 5.910 -10.576 12.246 1.00 49.22 106 PRO A O 1
ATOM 809 N N . TYR A 1 107 ? 7.500 -9.394 13.282 1.00 44.78 107 TYR A N 1
ATOM 810 C CA . TYR A 1 107 ? 7.248 -9.729 14.694 1.00 44.78 107 TYR A CA 1
ATOM 811 C C . TYR A 1 107 ? 7.919 -11.003 15.233 1.00 44.78 107 TYR A C 1
ATOM 813 O O . TYR A 1 107 ? 7.423 -12.126 15.161 1.00 44.78 107 TYR A O 1
ATOM 821 N N . LYS A 1 108 ? 8.989 -10.772 16.006 1.00 45.00 108 LYS A N 1
ATOM 822 C CA . LYS A 1 108 ? 9.179 -11.533 17.244 1.00 45.00 108 LYS A CA 1
ATOM 823 C C . LYS A 1 108 ? 8.037 -11.144 18.187 1.00 45.00 108 LYS A C 1
ATOM 825 O O . LYS A 1 108 ? 7.919 -9.970 18.532 1.00 45.00 108 LYS A O 1
ATOM 830 N N . ARG A 1 109 ? 7.225 -12.113 18.629 1.00 46.59 109 ARG A N 1
ATOM 831 C CA . ARG A 1 109 ? 6.325 -11.937 19.782 1.00 46.59 109 ARG A CA 1
ATOM 832 C C . ARG A 1 109 ? 7.150 -11.379 20.942 1.00 46.59 109 ARG A C 1
ATOM 834 O O . ARG A 1 109 ? 8.040 -12.066 21.447 1.00 46.59 109 ARG A O 1
ATOM 841 N N . ARG A 1 110 ? 6.883 -10.143 21.362 1.00 47.94 110 ARG A N 1
ATOM 842 C CA . ARG A 1 110 ? 7.418 -9.629 22.624 1.00 47.94 110 ARG A CA 1
ATOM 843 C C . ARG A 1 110 ? 6.755 -10.469 23.717 1.00 47.94 110 ARG A C 1
ATOM 845 O O . ARG A 1 110 ? 5.539 -10.410 23.871 1.00 47.94 110 ARG A O 1
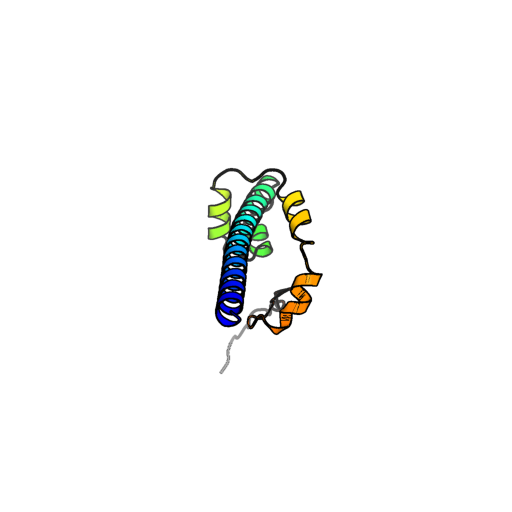ATOM 852 N N . ARG A 1 111 ? 7.513 -11.326 24.410 1.00 48.06 111 ARG A N 1
ATOM 853 C CA . ARG A 1 111 ? 6.996 -12.002 25.608 1.00 48.06 111 ARG A CA 1
ATOM 854 C C . ARG A 1 111 ? 6.619 -10.911 26.605 1.00 48.06 111 ARG A C 1
ATOM 856 O O . ARG A 1 111 ? 7.476 -10.129 27.006 1.00 48.06 111 ARG A O 1
ATOM 863 N N . VAL A 1 112 ? 5.344 -10.866 26.971 1.00 52.00 112 VAL A N 1
ATOM 864 C CA . VAL A 1 112 ? 4.889 -10.195 28.185 1.00 52.00 112 VAL A CA 1
ATOM 865 C C . VAL A 1 112 ? 5.549 -10.934 29.350 1.00 52.00 112 VAL A C 1
ATOM 867 O O . VAL A 1 112 ? 5.326 -12.130 29.528 1.00 52.00 112 VAL A O 1
ATOM 870 N N . GLY A 1 113 ? 6.428 -10.242 30.070 1.00 39.91 113 GLY A N 1
ATOM 871 C CA . GLY A 1 113 ? 7.012 -10.676 31.335 1.00 39.91 113 GLY A CA 1
ATOM 872 C C . GLY A 1 113 ? 6.614 -9.668 32.409 1.00 39.91 113 GLY A C 1
ATOM 873 O O . GLY A 1 113 ? 6.884 -8.483 32.256 1.00 39.91 113 GLY A O 1
ATOM 874 N N . LEU A 1 114 ? 5.903 -10.176 33.411 1.00 43.91 114 LEU A N 1
ATOM 875 C CA . LEU A 1 114 ? 5.275 -9.548 34.581 1.00 43.91 114 LEU A CA 1
ATOM 876 C C . LEU A 1 114 ? 6.242 -8.742 35.491 1.00 43.91 114 LEU A C 1
ATOM 878 O O . LEU A 1 114 ? 7.458 -8.848 35.323 1.00 43.91 114 LEU A O 1
ATOM 882 N N . PRO A 1 115 ? 5.711 -7.914 36.420 1.00 43.72 115 PRO A N 1
ATOM 883 C CA . PRO A 1 115 ? 6.461 -6.887 37.145 1.00 43.72 115 PRO A CA 1
ATOM 884 C C . PRO A 1 115 ? 7.442 -7.495 38.150 1.00 43.72 115 PRO A C 1
ATOM 886 O O . PRO A 1 115 ? 7.127 -8.481 38.811 1.00 43.72 115 PRO A O 1
ATOM 889 N N . GLN A 1 116 ? 8.621 -6.885 38.294 1.00 42.31 116 GLN A N 1
ATOM 890 C CA . GLN A 1 116 ? 9.475 -7.156 39.446 1.00 42.31 116 GLN A CA 1
ATOM 891 C C . GLN A 1 116 ? 8.951 -6.366 40.642 1.00 42.31 116 GLN A C 1
ATOM 893 O O . GLN A 1 116 ? 9.152 -5.158 40.750 1.00 42.31 116 GLN A O 1
ATOM 898 N N . GLU A 1 117 ? 8.262 -7.081 41.525 1.00 49.78 117 GLU A N 1
ATOM 899 C CA . GLU A 1 117 ? 8.300 -6.801 42.952 1.00 49.78 117 GLU A CA 1
ATOM 900 C C . GLU A 1 117 ? 9.766 -6.840 43.399 1.00 49.78 117 GLU A C 1
ATOM 902 O O . GLU A 1 117 ? 10.475 -7.826 43.189 1.00 49.78 117 GLU A O 1
ATOM 907 N N . SER A 1 118 ? 10.228 -5.753 44.001 1.00 45.38 118 SER A N 1
ATOM 908 C CA . SER A 1 118 ? 11.403 -5.773 44.863 1.00 45.38 118 SER A CA 1
ATOM 909 C C . SER A 1 118 ? 11.115 -4.858 46.047 1.00 45.38 118 SER A C 1
ATOM 911 O O . SER A 1 118 ? 11.500 -3.688 46.063 1.00 45.38 118 SER A O 1
ATOM 913 N N . GLU A 1 119 ? 10.373 -5.405 47.013 1.00 45.66 119 GLU A N 1
ATOM 914 C CA . GLU A 1 119 ? 10.555 -5.065 48.424 1.00 45.66 119 GLU A CA 1
ATOM 915 C C . GLU A 1 119 ? 12.024 -5.325 48.815 1.00 45.66 119 GLU A C 1
ATOM 917 O O . GLU A 1 119 ? 12.681 -6.206 48.254 1.00 45.66 119 GLU A O 1
ATOM 922 N N . GLY A 1 120 ? 12.546 -4.525 49.755 1.00 43.34 120 GLY A N 1
ATOM 923 C CA . GLY A 1 120 ? 13.871 -4.712 50.367 1.00 43.34 120 GLY A CA 1
ATOM 924 C C . GLY A 1 120 ? 14.019 -6.078 51.065 1.00 43.34 120 GLY A C 1
ATOM 925 O O . GLY A 1 120 ? 13.057 -6.844 51.090 1.00 43.34 120 GLY A O 1
ATOM 926 N N . PRO A 1 121 ? 15.177 -6.409 51.679 1.00 45.62 121 PRO A N 1
ATOM 927 C CA . PRO A 1 121 ? 15.774 -5.578 52.737 1.00 45.62 121 PRO A CA 1
ATOM 928 C C . PRO A 1 121 ? 17.320 -5.618 52.837 1.00 45.62 121 PRO A C 1
ATOM 930 O O . PRO A 1 121 ? 17.972 -6.516 52.309 1.00 45.62 121 PRO A O 1
ATOM 933 N N . ALA A 1 122 ? 17.888 -4.663 53.582 1.00 42.50 122 ALA A N 1
ATOM 934 C CA . ALA A 1 122 ? 18.944 -4.848 54.592 1.00 42.50 122 ALA A CA 1
ATOM 935 C C . ALA A 1 122 ? 19.176 -3.519 55.325 1.00 42.50 122 ALA A C 1
ATOM 937 O O . ALA A 1 122 ? 19.418 -2.507 54.628 1.00 42.50 122 ALA A O 1
#

Organism: NCBI:txid156980